Protein AF-A0A3D3G4X7-F1 (afdb_monomer_lite)

Structure (mmCIF, N/CA/C/O backbone):
data_AF-A0A3D3G4X7-F1
#
_entry.id   AF-A0A3D3G4X7-F1
#
loop_
_atom_site.group_PDB
_atom_site.id
_atom_site.type_symbol
_atom_site.label_atom_id
_atom_site.label_alt_id
_atom_site.label_comp_id
_atom_site.label_asym_id
_atom_site.label_entity_id
_atom_site.label_seq_id
_atom_site.pdbx_PDB_ins_co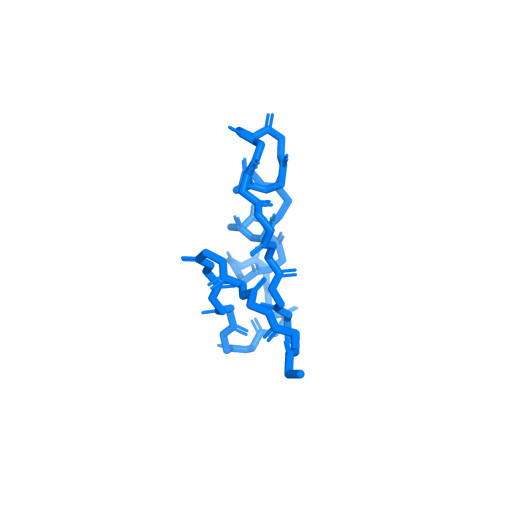de
_atom_site.Cartn_x
_atom_site.Cartn_y
_atom_site.Cartn_z
_atom_site.occupancy
_atom_site.B_iso_or_equiv
_atom_site.auth_seq_id
_atom_site.auth_comp_id
_atom_site.auth_asym_id
_atom_site.auth_atom_id
_atom_site.pdbx_PDB_model_num
ATOM 1 N N . MET A 1 1 ? -3.309 3.541 21.170 1.00 61.28 1 MET A N 1
ATOM 2 C CA . MET A 1 1 ? -2.613 2.785 20.107 1.00 61.28 1 MET A CA 1
ATOM 3 C C . MET A 1 1 ? -3.238 3.192 18.789 1.00 61.28 1 MET A C 1
ATOM 5 O O . MET A 1 1 ? -4.460 3.181 18.706 1.00 61.28 1 MET A O 1
ATOM 9 N N . SER A 1 2 ? -2.445 3.625 17.812 1.00 79.38 2 SER A N 1
ATOM 10 C CA . SER A 1 2 ? -2.962 3.982 16.487 1.00 79.38 2 SER A CA 1
ATOM 11 C C . SER A 1 2 ? -3.258 2.700 15.714 1.00 79.38 2 SER A C 1
ATOM 13 O O . SER A 1 2 ? -2.363 1.876 15.547 1.00 79.38 2 SER A O 1
ATOM 15 N N . GLN A 1 3 ? -4.509 2.510 15.298 1.00 88.94 3 GLN A N 1
ATOM 16 C CA . GLN A 1 3 ? -4.905 1.376 14.467 1.00 88.94 3 GLN A CA 1
AT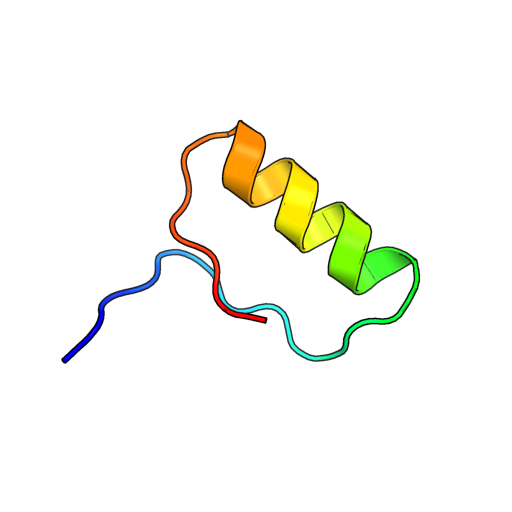OM 17 C C . GLN A 1 3 ? -4.830 1.788 12.998 1.00 88.94 3 GLN A C 1
ATOM 19 O O . GLN A 1 3 ? -5.399 2.812 12.608 1.00 88.94 3 GLN A O 1
ATOM 24 N N . PHE A 1 4 ? -4.100 0.996 12.221 1.00 94.69 4 PHE A N 1
ATOM 25 C CA . PHE A 1 4 ? -3.946 1.140 10.781 1.00 94.69 4 PHE A CA 1
ATOM 26 C C . PHE A 1 4 ? -4.551 -0.083 10.107 1.00 94.69 4 PHE A C 1
ATOM 28 O O . PHE A 1 4 ? -4.475 -1.188 10.647 1.00 94.69 4 PHE A O 1
ATOM 35 N N . ASP A 1 5 ? -5.130 0.126 8.935 1.00 95.69 5 ASP A N 1
ATOM 36 C CA . ASP A 1 5 ? -5.716 -0.947 8.136 1.00 95.69 5 ASP A CA 1
ATOM 37 C C . ASP A 1 5 ? -4.653 -1.627 7.261 1.00 95.69 5 ASP A C 1
ATOM 39 O O . ASP A 1 5 ? -4.794 -2.790 6.890 1.00 95.69 5 ASP A O 1
ATOM 43 N N . LEU A 1 6 ? -3.573 -0.906 6.936 1.00 92.50 6 LEU A N 1
ATOM 44 C CA . LEU A 1 6 ? -2.484 -1.380 6.087 1.00 92.50 6 LEU A CA 1
ATOM 45 C C . LEU A 1 6 ? -1.158 -0.718 6.489 1.00 92.50 6 LEU A C 1
ATOM 47 O O . LEU A 1 6 ? -1.109 0.480 6.766 1.00 92.50 6 LEU A O 1
ATOM 51 N N . VAL A 1 7 ? -0.074 -1.495 6.493 1.00 95.06 7 VAL A N 1
ATOM 52 C CA . VAL A 1 7 ? 1.294 -0.997 6.690 1.00 95.06 7 VAL A CA 1
ATOM 53 C C . VAL A 1 7 ? 2.120 -1.358 5.462 1.00 95.06 7 VAL A C 1
ATOM 55 O O . VAL A 1 7 ? 2.211 -2.532 5.101 1.00 95.06 7 VAL A O 1
ATOM 58 N N . VAL A 1 8 ? 2.711 -0.357 4.817 1.00 95.12 8 VAL A N 1
ATOM 59 C CA . VAL A 1 8 ? 3.659 -0.541 3.716 1.00 95.12 8 VAL A CA 1
ATOM 60 C C . VAL A 1 8 ? 5.067 -0.540 4.290 1.00 95.12 8 VAL A C 1
ATOM 62 O O . VAL A 1 8 ? 5.423 0.365 5.028 1.00 95.12 8 VAL A O 1
ATOM 65 N N . ILE A 1 9 ? 5.876 -1.545 3.952 1.00 93.56 9 ILE A N 1
ATOM 66 C CA . ILE A 1 9 ? 7.276 -1.613 4.381 1.00 93.56 9 ILE A CA 1
ATOM 67 C C . ILE A 1 9 ? 8.170 -1.304 3.180 1.00 93.56 9 ILE A C 1
ATOM 69 O O . ILE A 1 9 ? 8.341 -2.135 2.288 1.00 93.56 9 ILE A O 1
ATOM 73 N N . GLY A 1 10 ? 8.743 -0.097 3.182 1.00 90.69 10 GLY A N 1
ATOM 74 C CA . GLY A 1 10 ? 9.658 0.402 2.153 1.00 90.69 10 GLY A CA 1
ATOM 75 C C . GLY A 1 10 ? 9.011 1.411 1.198 1.00 90.69 10 GLY A C 1
ATOM 76 O O . GLY A 1 10 ? 8.010 1.126 0.552 1.00 90.69 10 GLY A O 1
ATOM 77 N N . GLY A 1 11 ? 9.625 2.592 1.063 1.00 92.94 11 GLY A N 1
ATOM 78 C CA . GLY A 1 11 ? 9.121 3.730 0.274 1.00 92.94 11 GLY A CA 1
ATOM 79 C C . GLY A 1 11 ? 9.615 3.798 -1.175 1.00 92.94 11 GLY A C 1
ATOM 80 O O . GLY A 1 11 ? 9.736 4.885 -1.733 1.00 92.94 11 GLY A O 1
ATOM 81 N N . GLY A 1 12 ? 9.959 2.658 -1.779 1.00 95.19 12 GLY A N 1
ATOM 82 C CA . GLY A 1 12 ? 10.338 2.609 -3.194 1.00 95.19 12 GLY A CA 1
ATOM 83 C C . GLY A 1 12 ? 9.154 2.914 -4.128 1.00 95.19 12 GLY A C 1
ATOM 84 O O . GLY A 1 12 ? 8.024 3.055 -3.658 1.00 95.19 12 GLY A O 1
ATOM 85 N N . PRO A 1 13 ? 9.367 2.944 -5.456 1.00 95.00 13 PRO A N 1
ATOM 86 C CA . PRO A 1 13 ? 8.331 3.293 -6.434 1.00 95.00 13 PRO A CA 1
ATOM 87 C C . PRO A 1 13 ? 7.036 2.481 -6.299 1.00 95.00 13 PRO A C 1
ATOM 89 O O . PRO A 1 13 ? 5.950 3.024 -6.432 1.00 95.00 13 PRO A O 1
ATOM 92 N N . GLY A 1 14 ? 7.138 1.188 -5.973 1.00 94.44 14 GLY A N 1
ATOM 93 C CA . GLY A 1 14 ? 5.961 0.352 -5.717 1.00 94.44 14 GLY A CA 1
ATOM 94 C C . GLY A 1 14 ? 5.328 0.568 -4.339 1.00 94.44 14 GLY A C 1
ATOM 95 O O . GLY A 1 14 ? 4.117 0.436 -4.198 1.00 94.44 14 GLY A O 1
ATOM 96 N N . GLY A 1 15 ? 6.127 0.914 -3.326 1.00 96.19 15 GLY A N 1
ATOM 97 C CA . GLY A 1 15 ? 5.650 1.095 -1.956 1.00 96.19 15 GLY A CA 1
ATOM 98 C C . GLY A 1 15 ? 4.857 2.385 -1.780 1.00 96.19 15 GLY A C 1
ATOM 99 O O . GLY A 1 15 ? 3.742 2.357 -1.261 1.00 96.19 15 GLY A O 1
ATOM 100 N N . TYR A 1 16 ? 5.381 3.511 -2.272 1.00 95.12 16 TYR A N 1
ATOM 101 C CA . TYR A 1 16 ? 4.663 4.780 -2.158 1.00 95.12 16 TYR A CA 1
ATOM 102 C C . TYR A 1 16 ? 3.378 4.773 -3.009 1.00 95.12 16 TYR A C 1
ATOM 104 O O . TYR A 1 16 ? 2.340 5.225 -2.532 1.00 95.12 16 TYR A O 1
ATOM 112 N N . GLU A 1 17 ? 3.408 4.209 -4.225 1.00 96.56 17 GLU A N 1
ATOM 113 C CA . GLU A 1 17 ? 2.212 4.083 -5.073 1.00 96.56 17 GLU A CA 1
ATOM 114 C C . GLU A 1 17 ? 1.140 3.209 -4.410 1.00 96.56 17 GLU A C 1
ATOM 116 O O . GLU A 1 17 ? -0.035 3.582 -4.370 1.0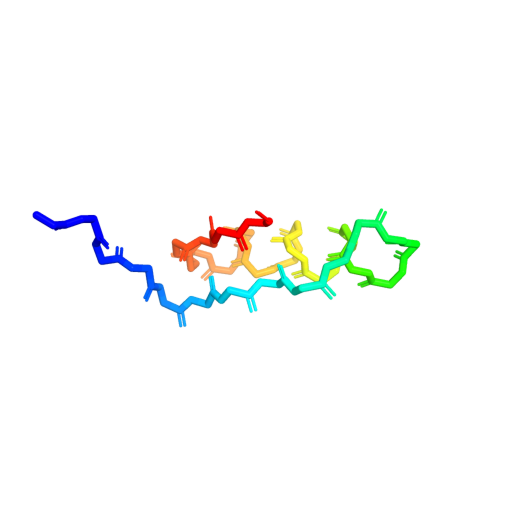0 96.56 17 GLU A O 1
ATOM 121 N N . ALA A 1 18 ? 1.534 2.079 -3.811 1.00 96.06 18 ALA A N 1
ATOM 122 C CA . ALA A 1 18 ? 0.614 1.229 -3.060 1.00 96.06 18 ALA A CA 1
ATOM 123 C C . ALA A 1 18 ? 0.005 1.968 -1.856 1.00 96.06 18 ALA A C 1
AT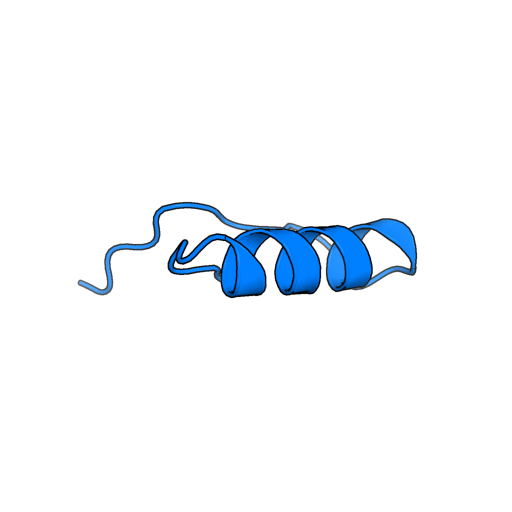OM 125 O O . ALA A 1 18 ? -1.206 1.881 -1.638 1.00 96.06 18 ALA A O 1
ATOM 126 N N . ALA A 1 19 ? 0.812 2.734 -1.112 1.00 96.94 19 ALA A N 1
ATOM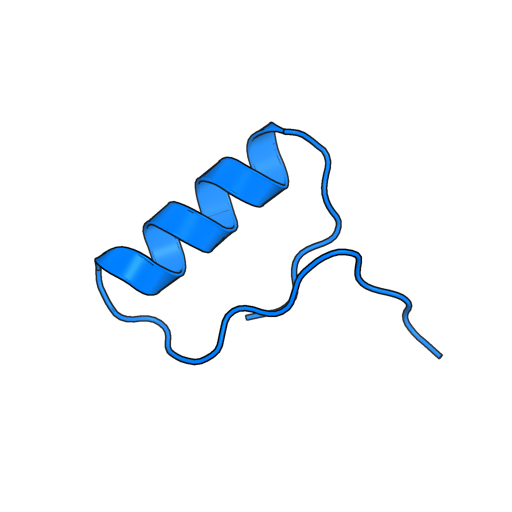 127 C CA . ALA A 1 19 ? 0.342 3.528 0.021 1.00 96.94 19 ALA A CA 1
ATOM 128 C C . ALA A 1 19 ? -0.655 4.616 -0.412 1.00 96.94 19 ALA A C 1
ATOM 130 O O . ALA A 1 19 ? -1.718 4.758 0.195 1.00 96.94 19 ALA A O 1
ATOM 131 N N . ILE A 1 20 ? -0.355 5.345 -1.494 1.00 96.00 20 ILE A N 1
ATOM 132 C CA . ILE A 1 20 ? -1.239 6.378 -2.048 1.00 96.00 20 ILE A CA 1
ATOM 133 C C . ILE A 1 20 ? -2.553 5.760 -2.515 1.00 96.00 20 ILE A C 1
ATOM 135 O O . ILE A 1 20 ? -3.627 6.268 -2.183 1.00 96.00 20 ILE A O 1
ATOM 139 N N . ARG A 1 21 ? -2.49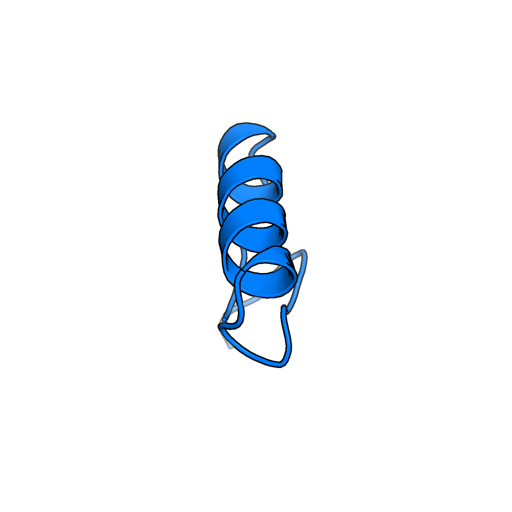8 4.652 -3.261 1.00 96.88 21 ARG A N 1
ATOM 140 C CA . ARG A 1 21 ? -3.712 4.006 -3.760 1.00 96.88 21 ARG A CA 1
ATOM 141 C C . ARG A 1 21 ? -4.579 3.479 -2.619 1.00 96.88 21 ARG A C 1
ATOM 143 O O . ARG A 1 21 ? -5.796 3.640 -2.668 1.00 96.88 21 ARG A O 1
ATOM 150 N N . ALA A 1 22 ? -3.973 2.901 -1.584 1.00 96.38 22 ALA A N 1
ATOM 151 C CA . ALA A 1 22 ? -4.691 2.453 -0.395 1.00 96.38 22 ALA A CA 1
ATOM 152 C C . ALA A 1 22 ? -5.329 3.630 0.368 1.00 96.38 22 ALA A C 1
ATOM 154 O O . ALA A 1 22 ? -6.501 3.550 0.737 1.00 96.38 22 ALA A O 1
ATOM 155 N N . ALA A 1 23 ? -4.631 4.760 0.509 1.00 96.50 23 ALA A N 1
ATOM 156 C CA . ALA A 1 23 ? -5.197 5.965 1.117 1.00 96.50 23 ALA A CA 1
ATOM 157 C C . ALA A 1 23 ? -6.388 6.529 0.314 1.00 96.50 23 ALA A C 1
ATOM 159 O O . ALA A 1 23 ? -7.404 6.902 0.896 1.00 96.50 23 ALA A O 1
ATOM 160 N N . GLN A 1 24 ? -6.314 6.531 -1.023 1.00 97.88 24 GLN A N 1
ATOM 161 C CA . GLN A 1 24 ? -7.425 6.949 -1.896 1.00 97.88 24 GLN A CA 1
ATOM 162 C C . GLN A 1 24 ? -8.661 6.048 -1.780 1.00 97.88 24 GLN A C 1
ATOM 164 O O . GLN A 1 24 ? -9.781 6.510 -1.978 1.00 97.88 24 GLN A O 1
ATOM 169 N N . LEU A 1 25 ? -8.461 4.765 -1.479 1.00 96.94 25 LEU A N 1
ATOM 170 C CA . LEU A 1 25 ? -9.536 3.805 -1.227 1.00 96.94 25 LEU A CA 1
ATOM 171 C C . LEU A 1 25 ? -10.115 3.923 0.196 1.00 96.94 25 LEU A C 1
ATOM 173 O O . LEU A 1 25 ? -11.054 3.205 0.526 1.00 96.94 25 LEU A O 1
ATOM 177 N N . GLY A 1 26 ? -9.587 4.835 1.020 1.00 96.44 26 GLY A N 1
ATOM 178 C CA . GLY A 1 26 ? -10.086 5.132 2.363 1.00 96.44 26 GLY A CA 1
ATOM 179 C C . GLY A 1 26 ? -9.426 4.334 3.488 1.00 96.44 26 GLY A C 1
ATOM 180 O O . GLY A 1 26 ? -9.884 4.421 4.625 1.00 96.44 26 GLY A O 1
ATOM 181 N N . PHE A 1 27 ? -8.360 3.580 3.208 1.00 96.94 27 PHE A N 1
ATOM 182 C CA . PHE A 1 27 ? -7.615 2.865 4.244 1.00 96.94 27 PHE A CA 1
ATOM 183 C C . PHE A 1 27 ? -6.728 3.817 5.053 1.00 96.94 27 PHE A C 1
ATOM 185 O O . PHE A 1 27 ? -6.089 4.718 4.502 1.00 96.94 27 PHE A O 1
ATOM 192 N N . LYS A 1 28 ? -6.613 3.579 6.363 1.00 96.38 28 LYS A N 1
ATOM 193 C CA . LYS A 1 28 ? -5.574 4.199 7.192 1.00 96.38 28 LYS A CA 1
ATOM 194 C C . LYS A 1 28 ? -4.261 3.465 6.979 1.00 96.38 28 LYS A C 1
ATOM 196 O O . LYS A 1 28 ? -4.065 2.366 7.497 1.00 96.38 28 LYS A O 1
ATOM 201 N N . VAL A 1 29 ? -3.368 4.093 6.225 1.00 95.69 29 VAL A N 1
ATOM 202 C CA . VAL A 1 29 ? -2.070 3.530 5.851 1.00 95.69 29 VAL A CA 1
ATOM 203 C C . VAL A 1 29 ? -0.960 4.078 6.747 1.00 95.69 29 VAL A C 1
ATOM 205 O O . VAL A 1 29 ? -0.924 5.279 7.016 1.00 95.69 29 VAL A O 1
ATOM 208 N N . ALA A 1 30 ? -0.046 3.210 7.180 1.00 94.12 30 ALA A N 1
ATOM 209 C CA . ALA A 1 30 ? 1.272 3.598 7.685 1.00 94.12 30 ALA A CA 1
ATOM 210 C C . ALA A 1 30 ? 2.361 3.202 6.673 1.00 94.12 30 ALA A C 1
ATOM 212 O O . ALA A 1 30 ? 2.219 2.186 5.988 1.00 94.12 30 ALA A O 1
ATOM 213 N N . CYS A 1 31 ? 3.423 4.002 6.586 1.00 82.12 31 CYS A N 1
ATOM 214 C CA . CYS A 1 31 ? 4.541 3.838 5.652 1.00 82.12 31 CYS A CA 1
ATOM 215 C C . CYS A 1 31 ? 5.850 3.550 6.394 1.00 82.12 31 CYS A C 1
ATOM 217 O O . CYS A 1 31 ? 5.965 4.021 7.551 1.00 82.12 31 CYS A O 1
#

InterPro domains:
  IPR023753 FAD/NAD(P)-binding domain [PF07992] (4-31)
  IPR036188 FAD/NAD(P)-binding domain superfamily [G3DSA:3.50.50.60] (1-31)
  IPR036188 FAD/NAD(P)-binding domain superfamily [SSF51905] (1-31)

Secondary structure (DSSP, 8-state):
----SEE----SHHHHHHHHHHHHTT--EE-

Foldseek 3Di:
DDDWPEEFDDDPPVRVVVQVVCVVVVTRYHD

Radius of gyration: 8.93 Å; chains: 1; bounding box: 20×9×26 Å

Organism: Acinetobacter radioresistens (NCBI:txid40216)

pLDDT: mean 93.15, std 7.07, range [61.28, 97.88]

Sequence (31 aa):
MSQFDLVVIGGGPGGYEAAIRAAQLGFKVAC